Protein AF-A0A972BUC9-F1 (afdb_monomer_lite)

Sequence (69 aa):
MFKKHIGITPYEYYINYKIRKLREKLLDTNLTIAQAFAECSISYNGHFIKVFKKKVGVTPSAYRKILCK

pLDDT: mean 85.91, std 12.53, range [47.06, 94.5]

Structure (mmCIF, N/CA/C/O backbone):
data_AF-A0A972BUC9-F1
#
_entry.id   AF-A0A972BUC9-F1
#
loop_
_atom_site.group_PDB
_atom_site.id
_atom_site.type_symbol
_atom_site.label_atom_id
_atom_site.label_alt_id
_atom_site.label_comp_id
_atom_site.label_asym_id
_atom_site.label_entity_id
_atom_site.label_seq_id
_atom_site.pdbx_PDB_ins_code
_atom_site.Cartn_x
_atom_site.Cartn_y
_atom_site.Cartn_z
_atom_site.occupancy
_atom_site.B_iso_or_equiv
_atom_site.auth_seq_id
_atom_site.auth_comp_id
_atom_site.auth_asym_id
_atom_site.auth_atom_id
_atom_site.pdbx_PD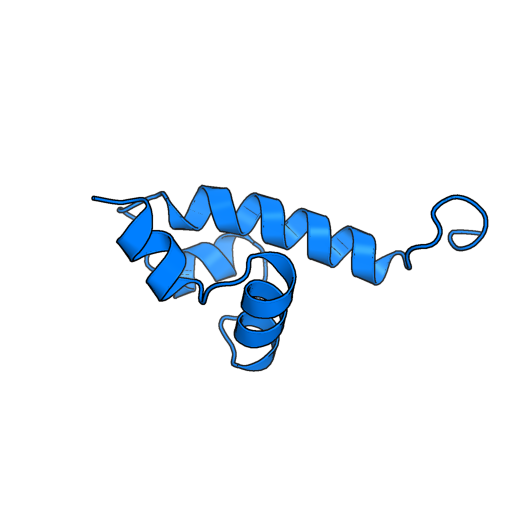B_model_num
ATOM 1 N N . MET A 1 1 ? 20.004 -12.736 -18.757 1.00 52.19 1 MET A N 1
ATOM 2 C CA . MET A 1 1 ? 18.955 -12.733 -19.801 1.00 52.19 1 MET A CA 1
ATOM 3 C C . MET A 1 1 ? 17.567 -12.794 -19.155 1.00 52.19 1 MET A C 1
ATOM 5 O O . MET A 1 1 ? 17.151 -13.872 -18.780 1.00 52.19 1 MET A O 1
ATOM 9 N N . PHE A 1 2 ? 16.857 -11.671 -18.990 1.00 51.34 2 PHE A N 1
ATOM 10 C CA . PHE A 1 2 ? 15.448 -11.671 -18.522 1.00 51.34 2 PHE A CA 1
ATOM 11 C C . PHE A 1 2 ? 14.523 -10.741 -19.333 1.00 51.34 2 PHE A C 1
ATOM 13 O O . PHE A 1 2 ? 13.307 -10.836 -19.229 1.00 51.34 2 PHE A O 1
ATOM 20 N N . LYS A 1 3 ? 15.076 -9.869 -20.190 1.00 47.06 3 LYS A N 1
ATOM 21 C CA . LYS A 1 3 ? 14.292 -8.994 -21.083 1.00 47.06 3 LYS A CA 1
ATOM 22 C C . LYS A 1 3 ? 13.821 -9.674 -22.379 1.00 47.06 3 LYS A C 1
ATOM 24 O O . LYS A 1 3 ? 13.029 -9.081 -23.096 1.00 47.06 3 LYS A O 1
ATOM 29 N N . LYS A 1 4 ? 14.303 -10.881 -22.708 1.00 49.97 4 LY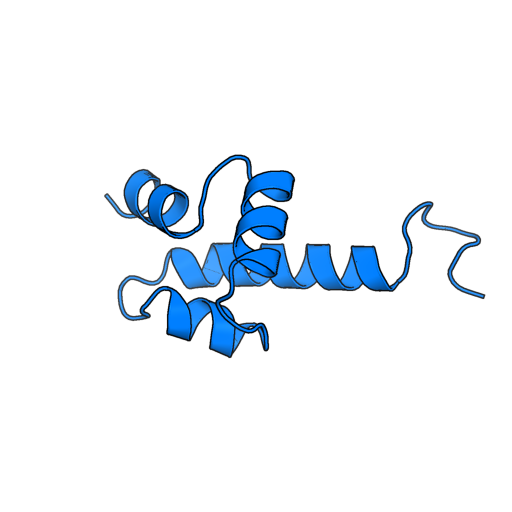S A N 1
ATOM 30 C CA . LYS A 1 4 ? 14.157 -11.443 -24.066 1.00 49.97 4 LYS A CA 1
ATOM 31 C C . LYS A 1 4 ? 12.863 -12.240 -24.314 1.00 49.97 4 LYS A C 1
ATOM 33 O O . LYS A 1 4 ? 12.609 -12.570 -25.459 1.00 49.97 4 LYS A O 1
ATOM 38 N N . HIS A 1 5 ? 12.038 -12.514 -23.295 1.00 53.09 5 HIS A N 1
ATOM 39 C CA . HIS A 1 5 ? 10.858 -13.384 -23.469 1.00 53.09 5 HIS A CA 1
ATOM 40 C C . HIS A 1 5 ? 9.511 -12.848 -22.956 1.00 53.09 5 HIS A C 1
ATOM 42 O O . HIS A 1 5 ? 8.495 -13.437 -23.300 1.00 53.09 5 HIS A O 1
ATOM 48 N N . ILE A 1 6 ? 9.452 -11.765 -22.165 1.00 56.66 6 ILE A N 1
ATOM 49 C CA . ILE A 1 6 ? 8.196 -11.402 -21.459 1.00 56.66 6 ILE A CA 1
ATOM 50 C C . ILE A 1 6 ? 7.745 -9.949 -21.714 1.00 56.66 6 ILE A C 1
ATOM 52 O O . ILE A 1 6 ? 6.698 -9.536 -21.237 1.00 56.66 6 ILE A O 1
ATOM 56 N N . GLY A 1 7 ? 8.492 -9.131 -22.467 1.00 61.41 7 GLY A N 1
ATOM 57 C CA . GLY A 1 7 ? 8.097 -7.738 -22.775 1.00 61.41 7 GLY A CA 1
ATOM 58 C C . GLY A 1 7 ? 7.996 -6.791 -21.562 1.00 61.41 7 GLY A C 1
ATOM 59 O O . GLY A 1 7 ? 7.885 -5.582 -21.734 1.00 61.41 7 GLY A O 1
ATOM 60 N N . ILE A 1 8 ? 8.100 -7.318 -20.340 1.00 70.50 8 ILE A N 1
ATOM 61 C CA . ILE A 1 8 ? 8.108 -6.597 -19.069 1.00 70.50 8 ILE A CA 1
ATOM 62 C C . ILE A 1 8 ? 9.468 -6.746 -18.393 1.00 70.50 8 ILE A C 1
ATOM 64 O O . ILE A 1 8 ? 10.161 -7.758 -18.520 1.00 70.50 8 ILE A O 1
ATOM 68 N N . THR A 1 9 ? 9.871 -5.717 -17.653 1.00 80.88 9 THR A N 1
ATOM 69 C CA . THR A 1 9 ? 11.095 -5.781 -16.850 1.00 80.88 9 THR A CA 1
ATOM 70 C C . THR A 1 9 ? 10.887 -6.685 -15.625 1.00 80.88 9 THR A C 1
ATOM 72 O O . THR A 1 9 ? 9.768 -6.766 -15.113 1.00 80.88 9 THR A O 1
ATOM 75 N N . PRO A 1 10 ? 11.944 -7.326 -15.086 1.00 78.88 10 PRO A N 1
ATOM 76 C CA . PRO A 1 10 ? 11.856 -8.089 -13.833 1.00 78.88 10 PRO A CA 1
ATOM 77 C C . PRO A 1 10 ? 11.250 -7.283 -12.679 1.00 78.88 10 PRO A C 1
ATOM 79 O O . PRO A 1 10 ? 10.482 -7.806 -11.875 1.00 78.88 10 PRO A O 1
ATOM 82 N N . TYR A 1 11 ? 11.552 -5.985 -12.644 1.00 83.75 11 TYR A N 1
ATOM 83 C CA . TYR A 1 11 ? 10.974 -5.047 -11.692 1.00 83.75 11 TYR A CA 1
ATOM 84 C C . TYR A 1 11 ? 9.454 -4.931 -11.848 1.00 83.75 11 TYR A C 1
ATOM 86 O O . TYR A 1 11 ? 8.721 -5.009 -10.867 1.00 83.75 11 TYR A O 1
ATOM 94 N N . GLU A 1 12 ? 8.953 -4.799 -13.076 1.00 84.31 12 GLU A N 1
ATOM 95 C CA . GLU A 1 12 ? 7.515 -4.704 -13.317 1.00 84.31 12 GLU A CA 1
ATOM 96 C C . GLU A 1 12 ? 6.779 -6.007 -12.984 1.00 84.31 12 GLU A C 1
ATOM 98 O O . GLU A 1 12 ? 5.698 -5.964 -12.394 1.00 84.31 12 GLU A O 1
ATOM 103 N N . TYR A 1 13 ? 7.383 -7.162 -13.274 1.00 87.31 13 TYR A N 1
ATOM 104 C CA . TYR A 1 13 ? 6.851 -8.451 -12.831 1.00 87.31 13 TYR A CA 1
ATOM 105 C C . TYR A 1 13 ? 6.734 -8.517 -11.300 1.00 87.31 13 TYR A C 1
ATOM 107 O O . TYR A 1 13 ? 5.677 -8.865 -10.769 1.00 87.31 13 TYR A O 1
ATOM 115 N N . TYR A 1 14 ? 7.787 -8.108 -10.587 1.00 87.75 14 TYR A N 1
ATOM 116 C CA . TYR A 1 14 ? 7.793 -8.049 -9.126 1.00 87.75 14 TYR A CA 1
ATOM 117 C C . TYR A 1 14 ? 6.700 -7.122 -8.580 1.00 87.75 14 TYR A C 1
ATOM 119 O O . TYR A 1 14 ? 5.945 -7.508 -7.688 1.00 87.75 14 TYR A O 1
ATOM 127 N N . ILE A 1 15 ? 6.558 -5.922 -9.149 1.00 89.44 15 ILE A N 1
ATOM 128 C CA . ILE A 1 15 ? 5.506 -4.978 -8.760 1.00 89.44 15 ILE A CA 1
ATOM 129 C C . ILE A 1 15 ? 4.121 -5.581 -8.996 1.00 89.44 15 ILE A C 1
ATOM 131 O O . ILE A 1 15 ? 3.291 -5.551 -8.090 1.00 89.44 15 ILE A O 1
ATOM 135 N N . ASN A 1 16 ? 3.867 -6.175 -10.163 1.00 90.06 16 ASN A N 1
ATOM 136 C CA . ASN A 1 16 ? 2.578 -6.801 -10.465 1.00 90.06 16 ASN A CA 1
ATOM 137 C C . ASN A 1 16 ? 2.250 -7.926 -9.466 1.00 90.06 16 ASN A C 1
ATOM 139 O O . ASN A 1 16 ? 1.129 -7.991 -8.959 1.00 90.06 16 ASN A O 1
ATOM 143 N N . TYR A 1 17 ? 3.234 -8.767 -9.128 1.00 91.62 17 TYR A N 1
ATOM 144 C CA . TYR A 1 17 ? 3.088 -9.813 -8.114 1.00 91.62 17 TYR A CA 1
ATOM 145 C C . TYR A 1 17 ? 2.701 -9.235 -6.746 1.00 91.62 17 TYR A C 1
ATOM 147 O O . TYR A 1 17 ? 1.752 -9.700 -6.111 1.00 91.62 17 TYR A O 1
ATOM 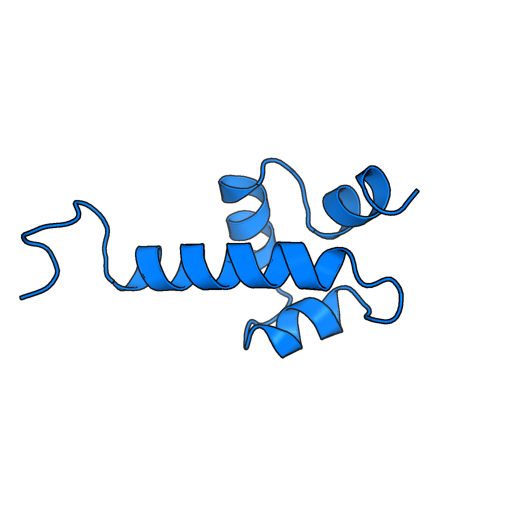155 N N . LYS A 1 18 ? 3.392 -8.182 -6.301 1.00 91.00 18 LYS A N 1
ATOM 156 C CA . LYS A 1 18 ? 3.099 -7.544 -5.016 1.00 91.00 18 LYS A CA 1
ATOM 157 C C . LYS A 1 18 ? 1.737 -6.855 -4.992 1.00 91.00 18 LYS A C 1
ATOM 159 O O . LYS A 1 18 ? 1.034 -6.965 -3.994 1.00 91.00 18 LYS A O 1
ATOM 164 N N . ILE A 1 19 ? 1.342 -6.183 -6.076 1.00 92.31 19 ILE A N 1
ATOM 165 C CA . ILE A 1 19 ? 0.018 -5.554 -6.197 1.00 92.31 19 ILE A CA 1
ATOM 166 C C . ILE A 1 19 ? -1.087 -6.606 -6.095 1.00 92.31 19 ILE A C 1
ATOM 168 O O . ILE A 1 19 ? -2.085 -6.365 -5.420 1.00 92.31 19 ILE A O 1
ATOM 172 N N . ARG A 1 20 ? -0.903 -7.783 -6.705 1.00 92.56 20 ARG A N 1
ATOM 173 C CA . ARG A 1 20 ? -1.851 -8.897 -6.580 1.00 92.56 20 ARG A CA 1
ATOM 174 C C . ARG A 1 20 ? -2.029 -9.322 -5.119 1.00 92.56 20 ARG A C 1
ATOM 176 O O . ARG A 1 20 ? -3.154 -9.291 -4.636 1.00 92.56 20 ARG A O 1
ATOM 183 N N . LYS A 1 21 ? -0.932 -9.597 -4.404 1.00 93.69 21 LYS A N 1
ATOM 184 C CA . LYS A 1 21 ? -0.975 -9.968 -2.976 1.00 93.69 21 LYS A CA 1
ATOM 185 C C . LYS A 1 21 ? -1.584 -8.861 -2.107 1.00 93.69 21 LYS A C 1
ATOM 187 O O . LYS A 1 21 ? -2.358 -9.129 -1.193 1.00 93.69 21 LYS A O 1
ATOM 192 N N . LEU A 1 22 ? -1.265 -7.603 -2.410 1.00 94.19 22 LEU A N 1
ATOM 193 C CA . LEU A 1 22 ? -1.783 -6.450 -1.678 1.00 94.19 22 LEU A CA 1
ATOM 194 C C . LEU A 1 22 ? -3.302 -6.324 -1.818 1.00 94.19 22 LEU A C 1
ATOM 196 O O . LEU A 1 22 ? -3.971 -6.013 -0.841 1.00 94.19 22 LEU A O 1
ATOM 200 N N . ARG A 1 23 ? -3.863 -6.599 -3.001 1.00 93.00 23 ARG A N 1
ATOM 201 C CA . ARG A 1 23 ? -5.321 -6.609 -3.200 1.00 93.00 23 ARG A CA 1
ATOM 202 C C . ARG A 1 23 ? -6.009 -7.619 -2.290 1.00 93.00 23 ARG A C 1
ATOM 204 O O . ARG A 1 23 ? -7.035 -7.275 -1.725 1.00 93.00 23 ARG A O 1
ATOM 211 N N . GLU A 1 24 ? -5.441 -8.812 -2.132 1.00 92.94 24 GLU A N 1
ATOM 212 C CA . GLU A 1 24 ? -5.972 -9.848 -1.234 1.00 92.94 24 GLU A CA 1
ATOM 213 C C . GLU A 1 24 ? -5.915 -9.380 0.226 1.00 92.94 24 GLU A C 1
ATOM 215 O O . GLU A 1 24 ? -6.909 -9.446 0.941 1.00 92.94 24 GLU A O 1
ATOM 220 N N . LYS A 1 25 ? -4.783 -8.804 0.651 1.00 93.50 25 LYS A N 1
ATOM 221 C CA . LYS A 1 25 ? -4.612 -8.288 2.020 1.00 93.50 25 LYS A CA 1
ATOM 222 C C . LYS A 1 25 ? -5.475 -7.067 2.337 1.00 93.50 25 LYS A C 1
ATOM 224 O O . LYS A 1 25 ? -5.848 -6.880 3.485 1.00 93.50 25 LYS A O 1
ATOM 229 N N . LEU A 1 26 ? -5.811 -6.242 1.346 1.00 92.25 26 LEU A N 1
ATOM 230 C CA . LEU A 1 26 ? -6.702 -5.091 1.533 1.00 92.25 26 LEU A CA 1
ATOM 231 C C . LEU A 1 26 ? -8.161 -5.487 1.798 1.00 92.25 26 LEU A C 1
ATOM 233 O O . LEU A 1 26 ? -8.912 -4.639 2.277 1.00 92.25 26 LEU A O 1
ATOM 237 N N . LEU A 1 27 ? -8.550 -6.725 1.478 1.00 90.94 27 LEU A N 1
ATOM 238 C CA . LEU A 1 27 ? -9.878 -7.268 1.779 1.00 90.94 27 LEU A CA 1
ATOM 239 C C . LEU A 1 27 ? -9.988 -7.797 3.212 1.00 90.94 27 LEU A C 1
ATOM 241 O O . LEU A 1 27 ? -11.094 -8.000 3.703 1.00 90.94 27 LEU A O 1
ATOM 245 N N . ASP A 1 28 ? -8.858 -8.005 3.889 1.00 90.25 28 ASP A N 1
ATOM 246 C CA . ASP A 1 28 ? -8.844 -8.391 5.293 1.00 90.25 28 ASP A CA 1
ATOM 247 C C . ASP A 1 28 ? -9.180 -7.174 6.163 1.00 90.25 28 ASP A C 1
ATOM 249 O O . ASP A 1 28 ? -8.408 -6.215 6.275 1.00 90.25 28 ASP A O 1
ATOM 253 N N . THR A 1 29 ? -10.360 -7.199 6.781 1.00 84.81 29 THR A N 1
ATOM 254 C CA . THR A 1 29 ? -10.838 -6.105 7.626 1.00 84.81 29 THR A CA 1
ATOM 255 C C . THR A 1 29 ? -10.063 -5.981 8.936 1.00 84.81 29 THR A C 1
ATOM 257 O O . THR A 1 29 ? -10.100 -4.909 9.541 1.00 84.81 29 THR A O 1
ATOM 260 N N . ASN A 1 30 ? -9.327 -7.018 9.346 1.00 90.50 30 ASN A N 1
ATOM 261 C CA . ASN A 1 30 ? -8.521 -7.010 10.568 1.00 90.50 30 ASN A CA 1
ATOM 262 C C . ASN A 1 30 ? -7.194 -6.268 10.391 1.00 90.50 30 ASN A C 1
ATOM 264 O O . ASN A 1 30 ? -6.596 -5.815 11.365 1.00 90.50 30 ASN A O 1
ATOM 268 N N . LEU A 1 31 ? -6.726 -6.121 9.151 1.00 91.75 31 LEU A N 1
ATOM 269 C CA . LEU A 1 31 ? -5.516 -5.369 8.845 1.00 91.75 31 LEU A CA 1
ATOM 270 C C . LEU A 1 31 ? -5.868 -3.913 8.579 1.00 91.75 31 LEU A C 1
ATOM 272 O O . LEU A 1 31 ? -6.870 -3.609 7.943 1.00 91.75 31 LEU A O 1
ATOM 276 N N . THR A 1 32 ? -5.027 -2.975 8.994 1.00 92.25 32 THR A N 1
ATOM 277 C CA . THR A 1 32 ? -5.042 -1.604 8.467 1.00 92.25 32 THR A CA 1
ATOM 278 C C . THR A 1 32 ? -4.440 -1.569 7.060 1.00 92.25 32 THR A C 1
ATOM 280 O O . THR A 1 32 ? -3.722 -2.479 6.643 1.00 92.25 32 THR A O 1
ATOM 283 N N . ILE A 1 33 ? -4.676 -0.487 6.312 1.00 91.19 33 ILE A N 1
ATOM 284 C CA . ILE A 1 33 ? -4.056 -0.308 4.988 1.00 91.19 33 ILE A CA 1
ATOM 285 C C . ILE A 1 33 ? -2.526 -0.349 5.107 1.00 91.19 33 ILE A C 1
ATOM 287 O O . ILE A 1 33 ? -1.876 -1.032 4.326 1.00 91.19 33 ILE A O 1
ATOM 291 N N . ALA A 1 34 ? -1.944 0.307 6.112 1.00 92.31 34 ALA A N 1
ATOM 292 C CA . ALA A 1 34 ? -0.499 0.286 6.324 1.00 92.31 34 ALA A CA 1
ATOM 293 C C . ALA A 1 34 ? 0.034 -1.134 6.604 1.00 92.31 34 ALA A C 1
ATOM 295 O O . ALA A 1 34 ? 1.058 -1.521 6.043 1.00 92.31 34 ALA A O 1
ATOM 296 N N . GLN A 1 35 ? -0.687 -1.933 7.400 1.00 93.44 35 GLN A N 1
ATOM 297 C CA . GLN A 1 35 ? -0.328 -3.332 7.662 1.00 93.44 35 GLN A CA 1
ATOM 298 C C . GLN A 1 35 ? -0.429 -4.202 6.403 1.00 93.44 35 GLN A C 1
ATOM 300 O O . GLN A 1 35 ? 0.480 -4.979 6.133 1.00 93.44 35 GLN A O 1
ATOM 305 N N . ALA A 1 36 ? -1.462 -4.023 5.573 1.00 93.88 36 ALA A N 1
ATOM 306 C CA . ALA A 1 36 ? -1.579 -4.743 4.302 1.00 93.88 36 ALA A CA 1
ATOM 307 C C . ALA A 1 36 ? -0.383 -4.472 3.363 1.00 93.88 36 ALA A C 1
ATOM 309 O O . ALA A 1 36 ? 0.092 -5.375 2.669 1.00 93.88 36 ALA A O 1
ATOM 310 N N . PHE A 1 37 ? 0.140 -3.242 3.368 1.00 93.81 37 PHE A N 1
ATOM 311 C CA . PHE A 1 37 ? 1.364 -2.875 2.650 1.00 93.81 37 PHE A CA 1
ATOM 312 C C . PHE A 1 37 ? 2.612 -3.532 3.262 1.00 93.81 37 PHE A C 1
ATOM 314 O O . PHE A 1 37 ? 3.415 -4.116 2.524 1.00 93.81 37 PHE A O 1
ATOM 321 N N . ALA A 1 38 ? 2.740 -3.513 4.592 1.00 93.31 38 ALA A N 1
ATOM 322 C CA . ALA A 1 38 ? 3.847 -4.145 5.310 1.00 93.31 38 ALA A CA 1
ATOM 323 C C . ALA A 1 38 ? 3.930 -5.663 5.043 1.00 93.31 38 ALA A C 1
ATOM 325 O O . ALA A 1 38 ? 5.004 -6.172 4.728 1.00 93.31 38 ALA A O 1
ATOM 326 N N . GLU A 1 39 ? 2.790 -6.360 5.014 1.00 92.75 39 GLU A N 1
ATOM 327 C CA . GLU A 1 39 ? 2.659 -7.790 4.666 1.00 92.75 39 GLU A CA 1
ATOM 328 C C . GLU A 1 39 ? 3.108 -8.128 3.231 1.00 92.75 39 GLU A C 1
ATOM 330 O O . GLU A 1 39 ? 3.422 -9.275 2.870 1.00 92.75 39 GLU A O 1
ATOM 335 N N . CYS A 1 40 ? 3.122 -7.110 2.373 1.00 91.38 40 CYS A N 1
ATOM 336 C CA . CYS A 1 40 ? 3.616 -7.196 1.010 1.00 91.38 40 CYS A CA 1
ATOM 337 C C . CYS A 1 40 ? 5.074 -6.738 0.892 1.00 91.38 40 CYS A C 1
ATOM 339 O O . CYS A 1 40 ? 5.596 -6.704 -0.219 1.00 91.38 40 CYS A O 1
ATOM 341 N N . SER A 1 41 ? 5.768 -6.442 1.994 1.00 90.12 41 SER A N 1
ATOM 342 C CA . SER A 1 41 ? 7.127 -5.876 1.998 1.00 90.12 41 SER A CA 1
ATOM 343 C C . SER A 1 41 ? 7.215 -4.588 1.167 1.00 90.12 41 SER A C 1
ATOM 345 O O . SER A 1 41 ? 8.178 -4.372 0.433 1.00 90.12 41 SER A O 1
ATOM 347 N N . ILE A 1 42 ? 6.163 -3.767 1.219 1.00 89.38 42 ILE A N 1
ATOM 348 C CA . ILE A 1 42 ? 6.082 -2.479 0.535 1.00 89.38 42 ILE A CA 1
ATOM 349 C C . ILE A 1 42 ? 5.790 -1.401 1.573 1.00 89.38 42 ILE A C 1
ATOM 351 O O . ILE A 1 42 ? 4.944 -1.568 2.444 1.00 89.38 42 ILE A O 1
ATOM 355 N N . SER A 1 43 ? 6.450 -0.256 1.448 1.00 88.44 43 SER A N 1
ATOM 356 C CA . SER A 1 43 ? 6.139 0.910 2.268 1.00 88.44 43 SER A CA 1
ATOM 357 C C . SER A 1 43 ? 4.848 1.585 1.807 1.00 88.44 43 SER A C 1
ATOM 359 O O . SER A 1 43 ? 4.680 1.899 0.625 1.00 88.44 43 SER A O 1
ATOM 361 N N . TYR A 1 44 ? 3.954 1.870 2.751 1.00 88.69 44 TYR A N 1
ATOM 362 C CA . TYR A 1 44 ? 2.781 2.697 2.491 1.00 88.69 44 TYR A CA 1
ATOM 363 C C . TYR A 1 44 ? 3.212 4.155 2.279 1.00 88.69 44 TYR A C 1
ATOM 365 O O . TYR A 1 44 ? 3.407 4.909 3.227 1.00 88.69 44 TYR A O 1
ATOM 373 N N . ASN A 1 45 ? 3.424 4.539 1.019 1.00 89.94 45 ASN A N 1
ATOM 374 C CA . ASN A 1 45 ? 3.854 5.881 0.637 1.00 89.94 45 ASN A CA 1
ATOM 375 C C . ASN A 1 45 ? 3.169 6.352 -0.655 1.00 89.94 45 ASN A C 1
ATOM 377 O O . ASN A 1 45 ? 2.578 5.567 -1.403 1.00 89.94 45 ASN A O 1
ATOM 381 N N . GLY A 1 46 ? 3.277 7.651 -0.946 1.00 89.62 46 GLY A N 1
ATOM 382 C CA . GLY A 1 46 ? 2.640 8.261 -2.117 1.00 89.62 46 GLY A CA 1
ATOM 383 C C . GLY A 1 46 ? 3.048 7.628 -3.454 1.00 89.62 46 GLY A C 1
ATOM 384 O O . GLY A 1 46 ? 2.227 7.563 -4.369 1.00 89.62 46 GLY A O 1
ATOM 385 N N . HIS A 1 47 ? 4.277 7.112 -3.571 1.00 89.50 47 HIS A N 1
ATOM 386 C CA .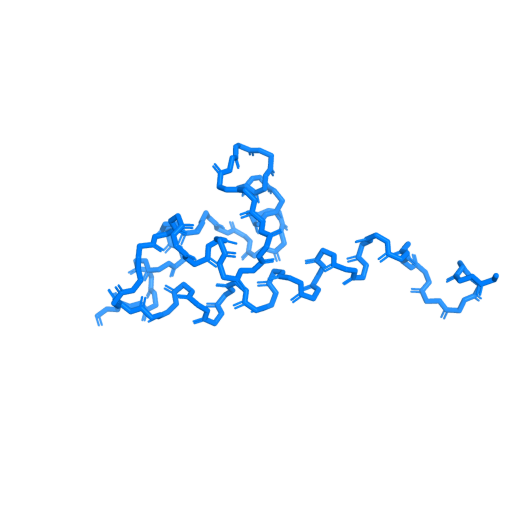 HIS A 1 47 ? 4.735 6.421 -4.776 1.00 89.50 47 HIS A CA 1
ATOM 387 C C . HIS A 1 47 ? 3.955 5.119 -4.997 1.00 89.50 47 HIS A C 1
ATOM 389 O O . HIS A 1 47 ? 3.322 4.945 -6.039 1.00 89.50 47 HIS A O 1
ATOM 395 N N . PHE A 1 48 ? 3.916 4.231 -4.002 1.00 89.19 48 PHE A N 1
ATOM 396 C CA . PHE A 1 48 ? 3.221 2.953 -4.137 1.00 89.19 48 PHE A CA 1
ATOM 397 C C . PHE A 1 48 ? 1.698 3.092 -4.184 1.00 89.19 48 PHE A C 1
ATOM 399 O O . PHE A 1 48 ? 1.046 2.302 -4.862 1.00 89.19 48 PHE A O 1
ATOM 406 N N . ILE A 1 49 ? 1.123 4.126 -3.565 1.00 92.44 49 ILE A N 1
ATOM 407 C CA . ILE A 1 49 ? -0.300 4.453 -3.733 1.00 92.44 49 ILE A CA 1
ATOM 408 C C . ILE A 1 49 ? -0.599 4.820 -5.194 1.00 92.44 49 ILE A C 1
ATOM 410 O O . ILE A 1 49 ? -1.579 4.329 -5.758 1.00 92.44 49 ILE A O 1
ATOM 414 N N . LYS A 1 50 ? 0.249 5.639 -5.837 1.00 92.81 50 LYS A N 1
ATOM 415 C CA . LYS A 1 50 ? 0.112 5.977 -7.265 1.00 92.81 50 LYS A CA 1
ATOM 416 C C . LYS A 1 50 ? 0.284 4.746 -8.154 1.00 92.81 50 LYS A C 1
ATOM 418 O O . LYS A 1 50 ? -0.508 4.563 -9.074 1.00 92.81 50 LYS A O 1
ATOM 423 N N . VAL A 1 51 ? 1.267 3.890 -7.868 1.00 92.25 51 VAL A N 1
ATOM 424 C CA . VAL A 1 51 ? 1.482 2.629 -8.601 1.00 92.25 51 VAL A CA 1
ATOM 425 C C . VAL A 1 51 ? 0.265 1.713 -8.474 1.00 92.25 51 VAL A C 1
ATOM 427 O O . VAL A 1 51 ? -0.230 1.222 -9.487 1.00 92.25 51 VAL A O 1
ATOM 430 N N . PHE A 1 52 ? -0.264 1.535 -7.261 1.00 93.44 52 PHE A N 1
ATOM 431 C CA . PHE A 1 52 ? -1.474 0.750 -7.029 1.00 93.44 52 PHE A CA 1
ATOM 432 C C . PHE A 1 52 ? -2.659 1.328 -7.798 1.00 93.44 52 PHE A C 1
ATOM 434 O O . PHE A 1 52 ? -3.290 0.606 -8.560 1.00 93.44 52 PHE A O 1
ATOM 441 N N . LYS A 1 53 ? -2.905 2.640 -7.699 1.00 94.50 53 LYS A N 1
ATOM 442 C CA . LYS A 1 53 ? -3.977 3.306 -8.451 1.00 94.50 53 LYS A CA 1
ATOM 443 C C . LYS A 1 53 ? -3.807 3.149 -9.962 1.00 94.50 53 LYS A C 1
ATOM 445 O O . LYS A 1 53 ? -4.787 2.901 -10.648 1.00 94.50 53 LYS A O 1
ATOM 450 N N . LYS A 1 54 ? -2.585 3.237 -10.492 1.00 93.38 54 LYS A N 1
ATOM 451 C CA . LYS A 1 54 ? -2.316 3.037 -11.925 1.00 93.38 54 LYS A CA 1
ATOM 452 C C . LYS A 1 54 ? -2.615 1.603 -12.377 1.00 93.38 54 LYS A C 1
ATOM 454 O O . LYS A 1 54 ? -3.065 1.411 -13.498 1.00 93.38 54 LYS A O 1
ATOM 459 N N . LYS A 1 55 ? -2.354 0.604 -11.527 1.00 91.19 55 LYS A N 1
ATOM 460 C CA . LYS A 1 55 ? -2.545 -0.823 -11.848 1.00 91.19 55 LYS A CA 1
ATOM 461 C C . LYS A 1 55 ? -3.964 -1.332 -11.554 1.00 91.19 55 LYS A C 1
ATOM 463 O O . LYS A 1 55 ? -4.414 -2.250 -12.224 1.00 91.19 55 LYS A O 1
ATOM 468 N N . VAL A 1 56 ? -4.647 -0.768 -10.556 1.00 92.19 56 VAL A N 1
ATOM 469 C CA . VAL A 1 56 ? -5.958 -1.230 -10.050 1.00 92.19 56 VAL A CA 1
ATOM 470 C C . VAL A 1 56 ? -7.099 -0.266 -10.410 1.00 92.19 56 VAL A C 1
ATOM 472 O O . VAL A 1 56 ? -8.261 -0.649 -10.374 1.00 92.19 56 VAL A O 1
ATOM 475 N N . GLY A 1 57 ? -6.793 0.983 -10.764 1.00 93.56 57 GLY A N 1
ATOM 476 C CA . GLY A 1 57 ? -7.755 2.035 -11.126 1.00 93.56 57 GLY A CA 1
ATOM 477 C C . GLY A 1 57 ? -8.198 2.919 -9.954 1.00 93.56 57 GLY A C 1
ATOM 478 O O . GLY A 1 57 ? -8.542 4.084 -10.146 1.00 93.56 57 GLY A O 1
ATOM 479 N N . VAL A 1 58 ? -8.121 2.417 -8.720 1.00 93.44 58 VAL A N 1
ATOM 480 C CA . VAL A 1 58 ? -8.561 3.114 -7.498 1.00 93.44 58 VAL A CA 1
ATOM 481 C C . VAL A 1 58 ? -7.471 3.120 -6.426 1.00 93.44 58 VAL A C 1
ATOM 483 O O . VAL A 1 58 ? -6.521 2.343 -6.483 1.00 93.44 58 VAL A O 1
ATOM 486 N N . THR A 1 59 ? -7.574 4.013 -5.438 1.00 93.56 59 THR A N 1
ATOM 487 C CA . THR A 1 59 ? -6.642 4.018 -4.298 1.00 93.56 59 THR A CA 1
ATOM 488 C C . THR A 1 59 ? -6.879 2.799 -3.397 1.00 93.56 59 THR A C 1
ATOM 490 O O . THR A 1 59 ? -7.997 2.286 -3.368 1.00 93.56 59 THR A O 1
ATOM 493 N N . PRO A 1 60 ? -5.880 2.345 -2.617 1.00 92.19 60 PRO A N 1
ATOM 494 C CA . PRO A 1 60 ? -6.047 1.229 -1.679 1.00 92.19 60 PRO A CA 1
ATOM 495 C C . PRO A 1 60 ? -7.228 1.410 -0.713 1.00 92.19 60 PRO A C 1
ATOM 497 O O . PRO A 1 60 ? -7.995 0.477 -0.486 1.00 92.19 60 PRO A O 1
ATOM 500 N N . SER A 1 61 ? -7.419 2.627 -0.193 1.00 91.31 61 SER A N 1
ATOM 501 C CA . SER A 1 61 ? -8.531 2.953 0.708 1.00 91.31 61 SER A CA 1
ATOM 502 C C . SER A 1 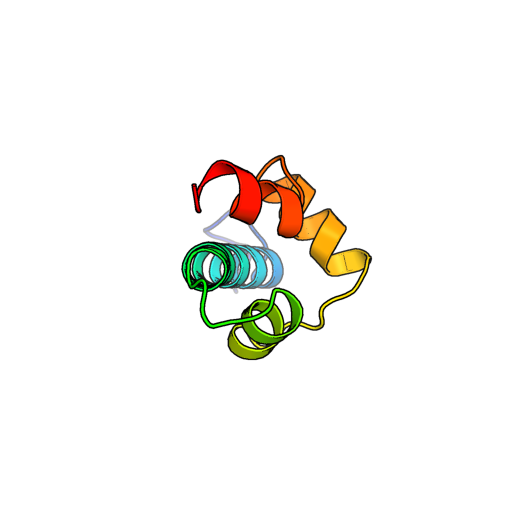61 ? -9.887 2.857 0.014 1.00 91.31 61 SER A C 1
ATOM 504 O O . SER A 1 61 ? -10.828 2.300 0.574 1.00 91.31 61 SER A O 1
ATOM 506 N N . ALA A 1 62 ? -9.988 3.369 -1.219 1.00 92.50 62 ALA A N 1
ATOM 507 C CA . ALA A 1 62 ? -11.208 3.265 -2.011 1.00 92.50 62 ALA A CA 1
ATOM 508 C C . ALA A 1 62 ? -11.498 1.807 -2.396 1.00 92.50 62 ALA A C 1
ATOM 510 O O . ALA A 1 62 ? -12.635 1.370 -2.280 1.00 92.50 62 ALA A O 1
ATOM 51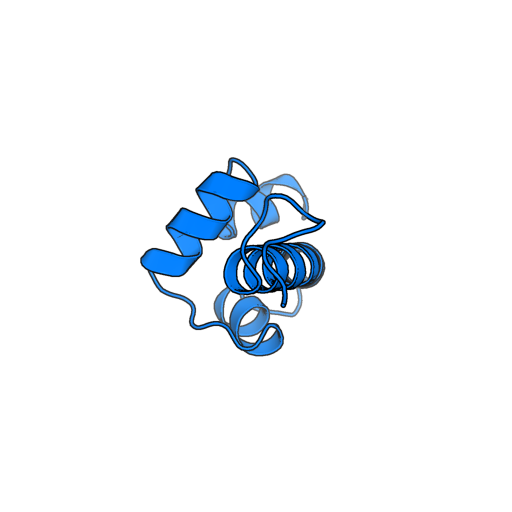1 N N . TYR A 1 63 ? -10.469 1.043 -2.777 1.00 93.38 63 TYR A N 1
ATOM 512 C CA . TYR A 1 63 ? -10.577 -0.384 -3.090 1.00 93.38 63 TYR A CA 1
ATOM 513 C C . TYR A 1 63 ? -11.204 -1.166 -1.933 1.00 93.38 63 TYR A C 1
ATOM 515 O O . TYR A 1 63 ? -12.178 -1.888 -2.134 1.00 93.38 63 TYR A O 1
ATOM 523 N N . ARG A 1 64 ? -10.701 -0.955 -0.709 1.00 90.25 64 ARG A N 1
ATOM 524 C CA . ARG A 1 64 ? -11.263 -1.575 0.493 1.00 90.25 64 ARG A CA 1
ATOM 525 C C . ARG A 1 64 ? -12.706 -1.147 0.743 1.00 90.25 64 ARG A C 1
ATOM 527 O O . ARG A 1 64 ? -13.540 -2.001 0.984 1.00 90.25 64 ARG A O 1
ATOM 534 N N . LYS A 1 65 ? -13.021 0.147 0.636 1.00 90.25 65 LYS A N 1
ATOM 535 C CA . LYS A 1 65 ? -14.388 0.654 0.856 1.00 90.25 65 LYS A CA 1
ATOM 536 C C . LYS A 1 65 ? -15.410 0.100 -0.148 1.00 90.25 65 LYS A C 1
ATOM 538 O O . LYS A 1 65 ? -16.576 -0.048 0.190 1.00 90.25 65 LYS A O 1
ATOM 543 N N . ILE A 1 66 ? -14.993 -0.157 -1.388 1.00 89.62 66 ILE A N 1
ATOM 544 C CA . ILE A 1 66 ? -15.877 -0.685 -2.436 1.00 89.62 66 ILE A CA 1
ATOM 545 C C . ILE A 1 66 ? -16.184 -2.171 -2.205 1.00 89.62 66 ILE A C 1
ATOM 547 O O . ILE A 1 66 ? -17.305 -2.598 -2.472 1.00 89.62 66 ILE A O 1
ATOM 551 N N . LEU A 1 67 ? -15.196 -2.946 -1.741 1.00 85.31 67 LEU A N 1
ATOM 552 C CA . LEU A 1 67 ? -15.271 -4.410 -1.686 1.00 85.31 67 LEU A CA 1
ATOM 553 C C . LEU A 1 67 ? -15.577 -4.976 -0.294 1.00 85.31 67 LEU A C 1
ATOM 555 O O . LEU A 1 67 ? -16.261 -5.988 -0.204 1.00 85.31 67 LEU A O 1
ATOM 559 N N . CYS A 1 68 ? -15.115 -4.331 0.777 1.00 72.56 68 CYS A N 1
ATOM 560 C CA . CYS A 1 68 ? -15.549 -4.614 2.145 1.00 72.56 68 CYS A CA 1
ATOM 561 C C . CYS A 1 68 ? -16.776 -3.742 2.438 1.00 72.56 68 CYS A C 1
ATOM 563 O O . CYS A 1 68 ? -16.644 -2.664 3.023 1.00 72.56 68 CYS A O 1
ATOM 565 N N . LYS A 1 69 ? -17.938 -4.169 1.940 1.00 58.34 69 LYS A N 1
ATOM 566 C CA . LYS A 1 69 ? -19.232 -3.661 2.403 1.00 58.34 69 LYS A CA 1
ATOM 567 C C . LYS A 1 69 ? -19.671 -4.406 3.652 1.00 58.34 69 LYS A C 1
ATOM 569 O O . LYS A 1 69 ? -19.404 -5.625 3.708 1.00 58.34 69 LYS A O 1
#

Radius of gyration: 13.03 Å; chains: 1; bounding box: 38×22×35 Å

Foldseek 3Di:
DPCPPDVDDPVVVLLVVLLVQLLVLLQPPVDDNQRSCVVSVHGPDPVNQVVSCVVVVDGSVVSSVVNVD

Secondary structure (DSSP, 8-state):
--SSSSSS-HHHHHHHHHHHHHHHHHT-TTS-HHHHHHTTT---SHHHHHHHHHHHSS-HHHHHHHH--